Protein AF-A0A662IKJ6-F1 (afdb_monomer)

Sequence (124 aa):
LCKFVQIHPGHVAGFYSLATGIVKRVTDLQKDGERISNLVRVFNVLCGRGGDYDKLPERFLKQPLEEGGAKGQVVELDVMLKEYYSYRKWDSRGIPTREKLEELGILSLVERRISELGIELTLT

Secondary structure (DSSP, 8-state):
--GGG---HHHHHHHHHHHHS----HHHHHHHHHHHHHHHHHHHHHTT-SGGG----HHHHH---SSSTTTT----HHHHHHHHHHHHTB-TTSPBPHHHHHHTT-HHHHHHHHHHHT------

Solvent-accessible surface area (backbone atoms only — not comparable to full-atom values): 7305 Å² total; per-residue (Å²): 132,70,80,88,69,71,74,54,61,63,56,53,21,49,53,49,19,72,74,69,72,54,85,47,50,52,68,52,53,50,52,52,50,52,40,52,55,50,52,55,48,51,52,36,39,77,71,75,48,43,40,92,68,77,70,75,67,63,58,51,58,71,51,47,37,90,59,73,98,56,44,70,44,54,54,66,55,73,61,52,49,54,53,47,23,56,76,66,41,26,42,96,57,54,44,68,17,44,68,51,30,50,78,60,74,43,36,71,62,50,56,50,49,36,61,77,68,71,52,97,73,86,71,91

Structure (mmCIF, N/CA/C/O backbone):
data_AF-A0A662IKJ6-F1
#
_entry.id   AF-A0A662IKJ6-F1
#
loop_
_atom_site.group_PDB
_atom_site.id
_atom_site.type_symbol
_atom_site.label_atom_id
_atom_site.label_alt_id
_atom_site.label_comp_id
_atom_site.label_asym_id
_atom_site.label_entity_id
_atom_site.label_seq_id
_atom_site.pdbx_PDB_ins_code
_atom_site.Cartn_x
_atom_site.Cartn_y
_atom_site.Cartn_z
_atom_site.occupancy
_atom_site.B_iso_or_equiv
_atom_site.auth_seq_id
_atom_site.auth_comp_id
_atom_site.auth_asym_id
_atom_site.auth_atom_id
_atom_site.pdbx_PDB_model_num
ATOM 1 N N . LEU A 1 1 ? -7.763 15.569 -7.149 1.00 86.38 1 LEU A N 1
ATOM 2 C CA . LEU A 1 1 ? -6.700 16.511 -7.576 1.00 86.38 1 LEU A CA 1
ATOM 3 C C . LEU A 1 1 ? -6.020 15.954 -8.815 1.00 86.38 1 LEU A C 1
ATOM 5 O O . LEU A 1 1 ? -5.825 14.746 -8.883 1.00 86.38 1 LEU A O 1
ATOM 9 N N . CYS A 1 2 ? -5.685 16.799 -9.788 1.00 90.50 2 CYS 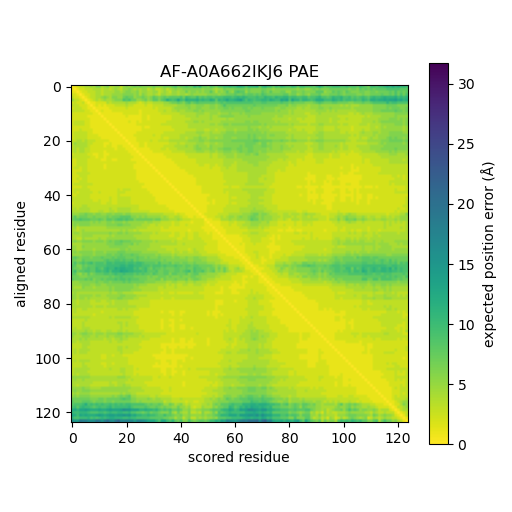A N 1
ATOM 10 C CA . CYS A 1 2 ? -4.964 16.357 -10.978 1.00 90.50 2 CYS A CA 1
ATOM 11 C C . CYS A 1 2 ? -3.483 16.106 -10.640 1.00 90.50 2 CYS A C 1
ATOM 13 O O . CYS A 1 2 ? -2.815 16.986 -10.098 1.00 90.50 2 CYS A O 1
ATOM 15 N N . LYS A 1 3 ? -2.963 14.916 -10.976 1.00 86.94 3 LYS A N 1
ATOM 16 C CA . LYS A 1 3 ? -1.563 14.525 -10.719 1.00 86.94 3 LYS A CA 1
ATOM 17 C C . LYS A 1 3 ? -0.550 15.429 -11.445 1.00 86.94 3 LYS A C 1
ATOM 19 O O . LYS A 1 3 ? 0.574 15.568 -10.977 1.00 86.94 3 LYS A O 1
ATOM 24 N N . PHE A 1 4 ? -0.954 16.082 -12.537 1.00 92.81 4 PHE A N 1
ATOM 25 C CA . PHE A 1 4 ? -0.092 16.964 -13.336 1.00 92.81 4 PHE A CA 1
ATOM 26 C C . PHE A 1 4 ? 0.199 18.322 -12.691 1.00 92.81 4 PHE A C 1
ATOM 28 O O . PHE A 1 4 ? 1.089 19.026 -13.146 1.00 92.81 4 PHE A O 1
ATOM 35 N N . VAL A 1 5 ? -0.507 18.681 -11.618 1.00 91.38 5 VAL A N 1
ATOM 36 C CA . VAL A 1 5 ? -0.336 19.983 -10.950 1.00 91.38 5 VAL A CA 1
ATOM 37 C C . VAL A 1 5 ? 0.823 19.960 -9.936 1.00 91.38 5 VAL A C 1
ATOM 39 O O . VAL A 1 5 ? 1.147 20.988 -9.362 1.00 91.38 5 VAL A O 1
ATOM 42 N N . GLN A 1 6 ? 1.460 18.799 -9.707 1.00 87.56 6 GLN A N 1
ATOM 43 C CA . GLN A 1 6 ? 2.610 18.629 -8.797 1.00 87.56 6 GLN A CA 1
ATOM 44 C C . GLN A 1 6 ? 2.433 19.319 -7.430 1.00 87.56 6 GLN A C 1
ATOM 46 O O . GLN A 1 6 ? 3.322 19.981 -6.902 1.00 87.56 6 GLN A O 1
ATOM 51 N N . ILE A 1 7 ? 1.252 19.160 -6.835 1.00 91.94 7 ILE A N 1
ATOM 52 C CA . ILE A 1 7 ? 0.924 19.776 -5.550 1.00 91.94 7 ILE A CA 1
ATOM 53 C C . ILE A 1 7 ? 1.664 19.031 -4.436 1.00 91.94 7 ILE A C 1
ATOM 55 O O . ILE A 1 7 ? 1.467 17.828 -4.249 1.00 91.94 7 ILE A O 1
ATOM 59 N N . HIS A 1 8 ? 2.481 19.747 -3.663 1.00 92.56 8 HIS A N 1
ATOM 60 C CA . HIS A 1 8 ? 3.156 19.168 -2.504 1.00 92.56 8 HIS A CA 1
ATOM 61 C C . HIS A 1 8 ? 2.152 18.643 -1.456 1.00 92.56 8 HIS A C 1
ATOM 63 O O . HIS A 1 8 ? 1.113 19.274 -1.235 1.00 92.56 8 HIS A O 1
ATOM 69 N N . PRO A 1 9 ? 2.464 17.542 -0.741 1.00 92.50 9 PRO A N 1
ATOM 70 C CA . PRO A 1 9 ? 1.544 16.925 0.223 1.00 92.50 9 PRO A CA 1
ATOM 71 C C . PRO A 1 9 ? 0.998 17.880 1.295 1.00 92.50 9 PRO A C 1
ATOM 73 O O . PRO A 1 9 ? -0.160 17.759 1.691 1.00 92.50 9 PRO A O 1
ATOM 76 N N . GLY A 1 10 ? 1.797 18.861 1.732 1.00 95.12 10 GLY A N 1
ATOM 77 C CA . GLY A 1 10 ? 1.363 19.883 2.693 1.00 95.12 10 GLY A CA 1
ATOM 78 C C . GLY A 1 10 ? 0.189 20.723 2.187 1.00 95.12 10 GLY A C 1
ATOM 79 O O . GLY A 1 10 ? -0.776 20.939 2.916 1.00 95.12 10 GLY A O 1
ATOM 80 N N . HIS A 1 11 ? 0.223 21.124 0.914 1.00 95.69 11 HIS A N 1
ATOM 81 C CA . HIS A 1 11 ? -0.877 21.862 0.292 1.00 95.69 11 HIS A CA 1
ATOM 82 C C . HIS A 1 11 ? -2.120 20.986 0.131 1.00 95.69 11 HIS A C 1
ATOM 84 O O . HIS A 1 11 ? -3.226 21.463 0.356 1.00 95.69 11 HIS A O 1
ATOM 90 N N . VAL A 1 12 ? -1.958 19.695 -0.183 1.00 95.62 12 VAL A N 1
ATOM 91 C CA . VAL A 1 12 ? -3.089 18.752 -0.248 1.00 95.62 12 VAL A CA 1
ATOM 92 C C . VAL A 1 12 ? -3.792 18.641 1.109 1.00 95.62 12 VAL A C 1
ATOM 94 O O . VAL A 1 12 ? -5.017 18.724 1.166 1.00 95.62 12 VAL A O 1
ATOM 97 N N . ALA A 1 13 ? -3.030 18.513 2.200 1.00 96.25 13 ALA A N 1
ATOM 98 C CA . ALA A 1 13 ? -3.566 18.484 3.562 1.00 96.25 13 ALA A CA 1
ATOM 99 C C . ALA A 1 13 ? -4.287 19.789 3.937 1.00 96.25 13 ALA A C 1
ATOM 101 O O . ALA A 1 13 ? -5.385 19.754 4.500 1.00 96.25 13 ALA A O 1
ATOM 102 N N . GLY A 1 14 ? -3.708 20.932 3.558 1.00 96.75 14 GLY A N 1
ATOM 103 C CA . GLY A 1 14 ? -4.322 22.247 3.731 1.00 96.75 14 GLY A CA 1
ATOM 104 C C . GLY A 1 14 ? -5.644 22.379 2.974 1.00 96.75 14 GLY A C 1
ATOM 105 O O . GLY A 1 14 ? -6.663 22.695 3.582 1.00 96.75 14 GLY A O 1
ATOM 106 N N . PHE A 1 15 ? -5.663 22.067 1.674 1.00 96.19 15 PHE A N 1
ATOM 107 C CA . PHE A 1 15 ? -6.877 22.116 0.852 1.00 96.19 15 PHE A CA 1
ATOM 108 C C . PHE A 1 15 ? -7.972 21.201 1.388 1.00 96.19 15 PHE A C 1
ATOM 110 O O . PHE A 1 15 ? -9.121 21.624 1.484 1.00 96.19 15 PHE A O 1
ATOM 117 N N . TYR A 1 16 ? -7.622 19.973 1.777 1.00 96.81 16 TYR A N 1
ATOM 118 C CA . TYR A 1 16 ? -8.573 19.042 2.374 1.00 96.81 16 TYR A CA 1
ATOM 119 C C . TYR A 1 16 ? -9.192 19.617 3.653 1.00 96.81 16 TYR A C 1
ATOM 121 O O . TYR A 1 16 ? -10.414 19.611 3.805 1.00 96.81 16 TYR A O 1
ATOM 129 N N . SER A 1 17 ? -8.361 20.156 4.549 1.00 97.88 17 SER A N 1
ATOM 130 C CA . SER A 1 17 ? -8.818 20.697 5.834 1.00 97.88 17 SER A CA 1
ATOM 131 C C . SER A 1 17 ? -9.712 21.922 5.654 1.00 97.88 17 SER A C 1
ATOM 133 O O . SER A 1 17 ? -10.760 22.013 6.286 1.00 97.88 17 SER A O 1
ATOM 135 N N . LEU A 1 18 ? -9.333 22.835 4.755 1.00 97.88 18 LEU A N 1
ATOM 136 C CA . LEU A 1 18 ? -10.101 24.046 4.461 1.00 97.88 18 LEU A CA 1
ATOM 137 C C . LEU A 1 18 ? -11.439 23.736 3.783 1.00 97.88 18 LEU A C 1
ATOM 139 O O . LEU A 1 18 ? -12.440 24.369 4.097 1.00 97.88 18 LEU A O 1
ATOM 143 N N . ALA A 1 19 ? -11.467 22.764 2.867 1.00 97.75 19 ALA A N 1
ATOM 144 C CA . ALA A 1 19 ? -12.677 22.419 2.129 1.00 97.75 19 ALA A CA 1
ATOM 145 C C . ALA A 1 19 ? -13.679 21.602 2.961 1.00 97.75 19 ALA A C 1
ATOM 147 O O . ALA A 1 19 ? -14.884 21.755 2.783 1.00 97.75 19 ALA A O 1
ATOM 148 N N . THR A 1 20 ? -13.199 20.715 3.838 1.00 97.69 20 THR A N 1
ATOM 149 C CA . THR A 1 20 ? -14.057 19.770 4.581 1.00 97.69 20 THR A CA 1
ATOM 150 C C . THR A 1 20 ? -14.332 20.183 6.026 1.00 97.69 20 THR A C 1
ATOM 152 O O . THR A 1 20 ? -15.230 19.629 6.652 1.00 97.69 20 THR A O 1
ATOM 155 N N . GLY A 1 21 ? -13.535 21.096 6.588 1.00 97.75 21 GLY A N 1
ATOM 156 C CA . GLY A 1 21 ? -13.527 21.398 8.022 1.00 97.75 21 GLY A CA 1
ATOM 157 C C . GLY A 1 21 ? -12.864 20.318 8.891 1.00 97.75 21 GLY A C 1
ATOM 158 O O . GLY A 1 21 ? -12.734 20.502 10.100 1.00 97.75 21 GLY A O 1
ATOM 159 N N . ILE A 1 22 ? -12.412 19.201 8.308 1.00 97.50 22 ILE A N 1
ATOM 160 C CA . ILE A 1 22 ? -11.733 18.115 9.023 1.00 97.50 22 ILE A CA 1
ATOM 161 C C . ILE A 1 22 ? -10.227 18.361 8.967 1.00 97.50 22 ILE A C 1
ATOM 163 O O . ILE A 1 22 ? -9.597 18.183 7.924 1.00 97.50 22 ILE A O 1
ATOM 167 N N . VAL A 1 23 ? -9.637 18.731 10.102 1.00 97.31 23 VAL A N 1
ATOM 168 C CA . VAL A 1 23 ? -8.199 19.012 10.187 1.00 97.31 23 VAL A CA 1
ATOM 169 C C . VAL A 1 23 ? -7.384 17.743 9.923 1.00 97.31 23 VAL A C 1
ATOM 171 O O . VAL A 1 23 ? -7.516 16.746 10.633 1.00 97.31 23 VAL A O 1
ATOM 174 N N . LYS A 1 24 ? -6.513 17.798 8.910 1.00 97.06 24 LYS A N 1
ATOM 175 C CA . LYS A 1 24 ? -5.563 16.741 8.544 1.00 97.06 24 LYS A CA 1
ATOM 176 C C . LYS A 1 24 ? -4.156 17.304 8.394 1.00 97.06 24 LYS A C 1
ATOM 178 O O . LYS A 1 24 ? -3.946 18.336 7.759 1.00 97.06 24 LYS A O 1
ATOM 183 N N . ARG A 1 25 ? -3.174 16.587 8.932 1.00 96.75 25 ARG A N 1
ATOM 184 C CA . ARG A 1 25 ? -1.743 16.776 8.669 1.00 96.75 25 ARG A CA 1
ATOM 185 C C . ARG A 1 25 ? -1.290 15.838 7.549 1.00 96.75 25 ARG A C 1
ATOM 187 O O . ARG A 1 25 ? -1.989 14.896 7.178 1.00 96.75 25 ARG A O 1
ATOM 194 N N . VAL A 1 26 ? -0.087 16.072 7.023 1.00 96.94 26 VAL A N 1
ATOM 195 C CA . VAL A 1 26 ? 0.512 15.218 5.978 1.00 96.94 26 VAL A CA 1
ATOM 196 C C . VAL A 1 26 ? 0.581 13.754 6.421 1.00 96.94 26 VAL A C 1
ATOM 198 O O . VAL A 1 26 ? 0.221 12.872 5.650 1.00 96.94 26 VAL A O 1
ATOM 201 N N . THR A 1 27 ? 0.971 13.504 7.672 1.00 97.25 27 THR A N 1
ATOM 202 C CA . THR A 1 27 ? 1.051 12.158 8.259 1.00 97.25 27 THR A CA 1
ATOM 203 C C . THR A 1 27 ? -0.304 11.458 8.309 1.00 97.25 27 THR A C 1
ATOM 205 O O . THR A 1 27 ? -0.379 10.257 8.063 1.00 97.25 27 THR A O 1
ATOM 208 N N . ASP A 1 28 ? -1.384 12.200 8.567 1.00 96.81 28 ASP A N 1
ATOM 209 C CA . ASP A 1 28 ? -2.737 11.639 8.590 1.00 96.81 28 ASP A CA 1
ATOM 210 C C . ASP A 1 28 ? -3.144 11.181 7.190 1.00 96.81 28 ASP A C 1
ATOM 212 O O . ASP A 1 28 ? -3.619 10.061 7.017 1.00 96.81 28 ASP A O 1
ATOM 216 N N . LEU A 1 29 ? -2.889 12.015 6.174 1.00 96.12 29 LEU A N 1
ATOM 217 C CA . LEU A 1 29 ? -3.155 11.659 4.779 1.00 96.12 29 LEU A CA 1
ATOM 218 C C . LEU A 1 29 ? -2.282 10.499 4.292 1.00 96.12 29 LEU A C 1
ATOM 220 O O . LEU A 1 29 ? -2.755 9.667 3.521 1.00 96.12 29 LEU A O 1
ATOM 224 N N . GLN A 1 30 ? -1.025 10.421 4.734 1.00 96.44 30 GLN A N 1
ATOM 225 C CA . GLN A 1 30 ? -0.152 9.285 4.434 1.00 96.44 30 GLN A CA 1
ATOM 226 C C . GLN A 1 30 ? -0.704 7.992 5.038 1.00 96.44 30 GLN A C 1
ATOM 228 O O . GLN A 1 30 ? -0.818 7.001 4.318 1.00 96.44 30 GLN A O 1
ATOM 233 N N . LYS A 1 31 ? -1.129 8.015 6.310 1.00 97.38 31 LYS A N 1
ATOM 234 C CA . LYS A 1 31 ? -1.759 6.861 6.968 1.00 97.38 31 LYS A CA 1
ATOM 235 C C . LYS A 1 31 ? -3.074 6.467 6.289 1.00 97.38 31 LYS A C 1
ATOM 237 O O . LYS A 1 31 ? -3.351 5.282 6.111 1.00 97.38 31 LYS A O 1
ATOM 242 N N . ASP A 1 32 ? -3.871 7.446 5.863 1.00 97.12 32 ASP A N 1
ATOM 243 C CA . ASP A 1 32 ? -5.104 7.206 5.112 1.00 97.12 32 ASP A CA 1
ATOM 244 C C . ASP A 1 32 ? -4.818 6.570 3.741 1.00 97.12 32 ASP A C 1
ATOM 246 O O . ASP A 1 32 ? -5.462 5.586 3.370 1.00 97.12 32 ASP A O 1
ATOM 250 N N . GLY A 1 33 ? -3.806 7.058 3.019 1.00 97.31 33 GLY A N 1
ATOM 251 C CA . GLY A 1 33 ? -3.352 6.477 1.754 1.00 97.31 33 GLY A CA 1
ATOM 252 C C . GLY A 1 33 ? -2.801 5.057 1.909 1.00 97.31 33 GLY A C 1
ATOM 253 O O . GLY A 1 33 ? -3.119 4.179 1.104 1.00 97.31 33 GLY A O 1
ATOM 254 N N . GLU A 1 34 ? -2.030 4.799 2.966 1.00 98.31 34 GLU A N 1
ATOM 255 C CA . GLU A 1 34 ? -1.529 3.463 3.297 1.00 98.31 34 GLU A CA 1
ATOM 256 C C . GLU A 1 34 ? -2.679 2.496 3.605 1.00 98.31 34 GLU A C 1
ATOM 258 O O . GLU A 1 34 ? -2.690 1.373 3.090 1.00 98.31 34 GLU A O 1
ATOM 263 N N . ARG A 1 35 ? -3.690 2.941 4.364 1.00 98.56 35 ARG A N 1
ATOM 264 C CA . ARG A 1 35 ? -4.906 2.161 4.632 1.00 98.56 35 ARG A CA 1
ATOM 265 C C . ARG A 1 35 ? -5.638 1.799 3.345 1.00 98.56 35 ARG A C 1
ATOM 267 O O . ARG A 1 35 ? -5.960 0.632 3.145 1.00 98.56 35 ARG A O 1
ATOM 274 N N . ILE A 1 36 ? -5.864 2.7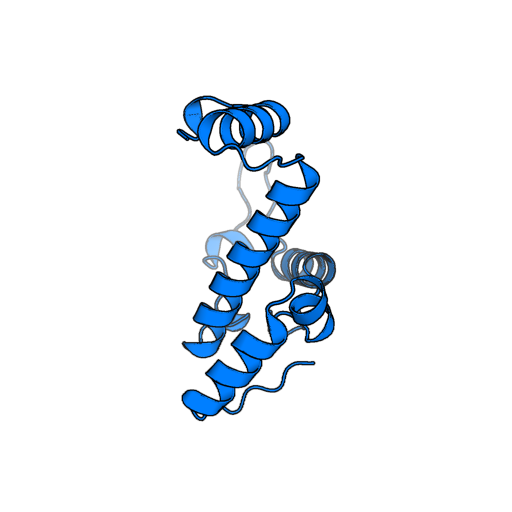70 2.458 1.00 98.31 36 ILE A N 1
ATOM 275 C CA . ILE A 1 36 ? -6.532 2.542 1.167 1.00 98.31 36 ILE A CA 1
ATOM 276 C C . ILE A 1 36 ? -5.734 1.541 0.325 1.00 98.31 36 ILE A C 1
ATOM 278 O O . ILE A 1 36 ? -6.297 0.586 -0.205 1.00 98.31 36 ILE A O 1
ATOM 282 N N . SER A 1 37 ? -4.416 1.720 0.235 1.00 98.19 37 SER A N 1
ATOM 283 C CA . SER A 1 37 ? -3.554 0.834 -0.548 1.00 98.19 37 SER A CA 1
ATOM 284 C C . SER A 1 37 ? -3.566 -0.607 -0.021 1.00 98.19 37 SER A C 1
ATOM 286 O O . SER A 1 37 ? -3.636 -1.542 -0.817 1.00 98.19 37 SER A O 1
ATOM 288 N N . ASN A 1 38 ? -3.557 -0.803 1.302 1.00 98.38 38 ASN A N 1
ATOM 289 C CA . ASN A 1 38 ? -3.666 -2.135 1.902 1.00 98.38 38 ASN A CA 1
ATOM 290 C C . ASN A 1 38 ? -5.064 -2.745 1.735 1.00 98.38 38 ASN A C 1
ATOM 292 O O . ASN A 1 38 ? -5.159 -3.939 1.473 1.00 98.38 38 ASN A O 1
ATOM 296 N N . LEU A 1 39 ? -6.141 -1.955 1.796 1.00 98.00 39 LEU A N 1
ATOM 297 C CA . LEU A 1 39 ? -7.495 -2.446 1.506 1.00 98.00 39 LEU A CA 1
ATOM 298 C C . LEU A 1 39 ? -7.628 -2.955 0.066 1.00 98.00 39 LEU A C 1
ATOM 300 O O . LEU A 1 39 ? -8.186 -4.027 -0.150 1.00 98.00 39 LEU A O 1
ATOM 304 N N . VAL A 1 40 ? -7.073 -2.227 -0.909 1.00 97.62 40 VAL A N 1
ATOM 305 C CA . VAL A 1 40 ? -7.026 -2.685 -2.309 1.00 97.62 40 VAL A CA 1
ATOM 306 C C . VAL A 1 40 ? -6.216 -3.976 -2.428 1.00 97.62 40 VAL A C 1
ATOM 308 O O . VAL A 1 40 ? -6.630 -4.895 -3.134 1.00 97.62 40 VAL A O 1
ATOM 311 N N . ARG A 1 41 ? -5.090 -4.088 -1.709 1.00 97.69 41 ARG A N 1
ATOM 312 C CA . ARG A 1 41 ? -4.304 -5.327 -1.697 1.00 97.69 41 ARG A CA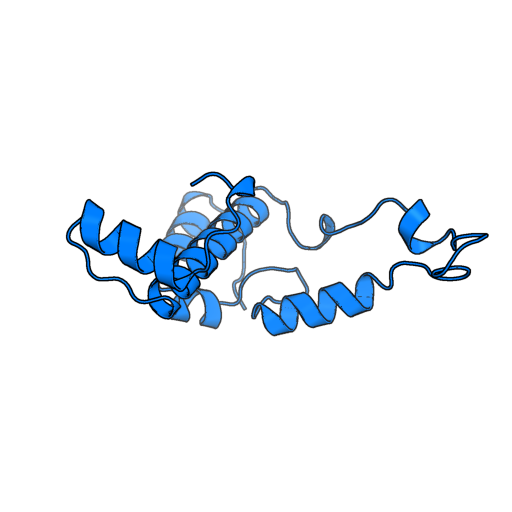 1
ATOM 313 C C . ARG A 1 41 ? -5.097 -6.499 -1.125 1.00 97.69 41 ARG A C 1
ATOM 315 O O . ARG A 1 41 ? -5.136 -7.546 -1.759 1.00 97.69 41 ARG A O 1
ATOM 322 N N . VAL A 1 42 ? -5.741 -6.324 0.028 1.00 97.00 42 VAL A N 1
ATOM 323 C CA . VAL A 1 42 ? -6.577 -7.365 0.641 1.00 97.00 42 VAL A CA 1
ATOM 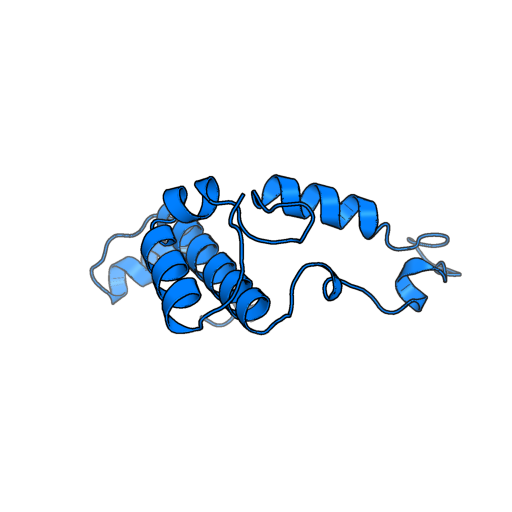324 C C . VAL A 1 42 ? -7.695 -7.778 -0.308 1.00 97.00 42 VAL A C 1
ATOM 326 O O . VAL A 1 42 ? -7.893 -8.968 -0.510 1.00 97.00 42 VAL A O 1
ATOM 329 N N . PHE A 1 43 ? -8.379 -6.824 -0.944 1.00 96.75 43 PHE A N 1
ATOM 330 C CA . PHE A 1 43 ? -9.400 -7.134 -1.943 1.00 96.75 43 PHE A CA 1
ATOM 331 C C . PHE A 1 43 ? -8.851 -8.042 -3.055 1.00 96.75 43 PHE A C 1
ATOM 333 O O . PHE A 1 43 ? -9.433 -9.086 -3.332 1.00 96.75 43 PHE A O 1
ATOM 340 N N . ASN A 1 44 ? -7.695 -7.700 -3.633 1.00 96.75 44 ASN A N 1
ATOM 341 C CA . ASN A 1 44 ? -7.064 -8.524 -4.665 1.00 96.75 44 ASN A CA 1
ATOM 342 C C . ASN A 1 44 ? -6.732 -9.935 -4.158 1.00 96.75 44 ASN A C 1
ATOM 344 O O . ASN A 1 44 ? -7.025 -10.907 -4.853 1.00 96.75 44 ASN A O 1
ATOM 348 N N . VAL A 1 45 ? -6.185 -10.055 -2.944 1.00 95.94 45 VAL A N 1
ATOM 349 C CA . VAL A 1 45 ? -5.865 -11.348 -2.318 1.00 95.94 45 VAL A CA 1
ATOM 350 C C . VAL A 1 45 ? -7.125 -12.196 -2.131 1.00 95.94 45 VAL A C 1
ATOM 352 O O . VAL A 1 45 ? -7.117 -13.370 -2.492 1.00 95.94 45 VAL A O 1
ATOM 355 N N . LEU A 1 46 ? -8.223 -11.607 -1.648 1.00 94.44 46 LEU A N 1
ATOM 356 C CA . LEU A 1 46 ? -9.510 -12.299 -1.500 1.00 94.44 46 LEU A CA 1
ATOM 357 C C . LEU A 1 46 ? -10.106 -12.720 -2.853 1.00 94.44 46 LEU A C 1
ATOM 359 O O . LEU A 1 46 ? -10.818 -13.715 -2.929 1.00 94.44 46 LEU A O 1
ATOM 363 N N . CYS A 1 47 ? -9.776 -12.015 -3.936 1.00 94.62 47 CYS A N 1
ATOM 364 C CA . CYS A 1 47 ? -10.103 -12.414 -5.307 1.00 94.62 47 CYS A CA 1
ATOM 365 C C . CYS A 1 47 ? -9.094 -13.406 -5.924 1.00 94.62 47 CYS A C 1
ATOM 367 O O . CYS A 1 47 ? -9.119 -13.623 -7.136 1.00 94.62 47 CYS A O 1
ATOM 369 N N . GLY A 1 48 ? -8.183 -13.983 -5.133 1.00 92.38 48 GLY A N 1
ATOM 370 C CA . GLY A 1 48 ? -7.193 -14.959 -5.597 1.00 92.38 48 GLY A CA 1
ATOM 371 C C . GLY A 1 48 ? -5.973 -14.354 -6.302 1.00 92.38 48 GLY A C 1
ATOM 372 O O . GLY A 1 48 ? -5.253 -15.070 -6.996 1.00 92.38 48 GLY A O 1
ATOM 373 N N . ARG A 1 49 ? -5.724 -13.046 -6.153 1.00 92.56 49 ARG A N 1
ATOM 374 C CA . ARG A 1 49 ? -4.570 -12.335 -6.731 1.00 92.56 49 ARG A CA 1
ATOM 375 C C . ARG A 1 49 ? -3.621 -11.813 -5.651 1.00 92.56 49 ARG A C 1
ATOM 377 O O . ARG A 1 49 ? -3.721 -10.663 -5.224 1.00 92.56 49 ARG A O 1
ATOM 384 N N . GLY A 1 50 ? -2.706 -12.684 -5.223 1.00 89.75 50 GLY A N 1
ATOM 385 C CA . GLY A 1 50 ? -1.613 -12.378 -4.290 1.00 89.75 50 GLY A CA 1
ATOM 386 C C . GLY A 1 50 ? -0.256 -12.185 -4.977 1.00 89.75 50 GLY A C 1
ATOM 387 O O . GLY A 1 50 ? -0.193 -11.810 -6.147 1.00 89.75 50 GLY A O 1
ATOM 388 N N . GLY A 1 51 ? 0.827 -12.476 -4.249 1.00 93.88 51 GLY A N 1
ATOM 389 C CA . GLY A 1 51 ? 2.216 -12.254 -4.671 1.00 93.88 51 GLY A CA 1
ATOM 390 C C . GLY A 1 51 ? 2.605 -12.898 -6.003 1.00 93.88 51 GLY A C 1
ATOM 391 O O . GLY A 1 51 ? 3.417 -12.342 -6.734 1.00 93.88 51 GLY A O 1
ATOM 392 N N . ASP A 1 52 ? 1.966 -14.007 -6.381 1.00 94.69 52 ASP A N 1
ATOM 393 C CA . ASP A 1 52 ? 2.219 -14.691 -7.657 1.00 94.69 52 ASP A CA 1
ATOM 394 C C . ASP A 1 52 ? 1.890 -13.846 -8.897 1.00 94.69 52 ASP A C 1
ATOM 396 O O . ASP A 1 52 ? 2.319 -14.189 -10.003 1.00 94.69 52 ASP A O 1
ATOM 400 N N . TYR A 1 53 ? 1.120 -12.769 -8.729 1.00 96.00 53 TYR A N 1
ATOM 401 C CA . TYR A 1 53 ? 0.746 -11.836 -9.791 1.00 96.00 53 TYR A CA 1
ATOM 402 C C . TYR A 1 53 ? 1.636 -10.593 -9.842 1.00 96.00 53 TYR A C 1
ATOM 404 O O . TYR A 1 53 ? 1.552 -9.833 -10.807 1.00 96.00 53 TYR A O 1
ATOM 412 N N . ASP A 1 54 ? 2.503 -10.391 -8.851 1.00 96.31 54 ASP A N 1
ATOM 413 C CA . ASP A 1 54 ? 3.437 -9.270 -8.813 1.00 96.31 54 ASP A CA 1
ATOM 414 C C . ASP A 1 54 ? 4.650 -9.595 -9.703 1.00 96.31 54 ASP A C 1
ATOM 416 O O . ASP A 1 54 ? 5.749 -9.868 -9.237 1.00 96.31 54 ASP A O 1
ATOM 420 N N . LYS A 1 55 ? 4.424 -9.637 -11.023 1.00 96.50 55 LYS A N 1
ATOM 421 C CA . LYS A 1 55 ? 5.398 -10.067 -12.039 1.00 96.50 55 LYS A CA 1
ATOM 422 C C . LYS A 1 55 ? 5.555 -9.040 -13.153 1.00 96.50 55 LYS A C 1
ATOM 424 O O . LYS A 1 55 ? 4.640 -8.279 -13.465 1.00 96.50 55 LYS A O 1
ATOM 429 N N . LEU A 1 56 ? 6.713 -9.077 -13.806 1.00 97.19 56 LEU A N 1
ATOM 430 C CA . LEU A 1 56 ? 6.979 -8.353 -15.047 1.00 97.19 56 LEU A CA 1
ATOM 431 C C . LEU A 1 56 ? 7.061 -9.330 -16.230 1.00 97.19 56 LEU A C 1
ATOM 433 O O . LEU A 1 56 ? 7.418 -10.494 -16.038 1.00 97.19 56 LEU A O 1
ATOM 437 N N . PRO A 1 57 ? 6.775 -8.873 -17.463 1.00 97.06 57 PRO A N 1
ATOM 438 C CA . PRO A 1 57 ? 7.082 -9.643 -18.665 1.00 97.06 57 PRO A CA 1
ATOM 439 C C . PRO A 1 57 ? 8.552 -10.082 -18.702 1.00 97.06 57 PRO A C 1
ATOM 441 O O . PRO A 1 57 ? 9.439 -9.293 -18.371 1.00 97.06 57 PRO A O 1
ATOM 444 N N . GLU A 1 58 ? 8.821 -11.304 -19.181 1.00 96.75 58 GLU A N 1
ATOM 445 C CA . GLU A 1 58 ? 10.166 -11.909 -19.140 1.00 96.75 58 GLU A CA 1
ATOM 446 C C . GLU A 1 58 ? 11.254 -11.052 -19.794 1.00 96.75 58 GLU A C 1
ATOM 448 O O . GLU A 1 58 ? 12.411 -11.097 -19.381 1.00 96.75 58 GLU A O 1
ATOM 453 N N . ARG A 1 59 ? 10.879 -10.237 -20.787 1.00 96.56 59 ARG A N 1
ATOM 454 C CA . ARG A 1 59 ? 11.779 -9.288 -21.447 1.00 96.56 59 ARG A CA 1
ATOM 455 C C . ARG A 1 59 ? 12.520 -8.408 -20.439 1.00 96.56 59 ARG A C 1
ATOM 457 O O . ARG A 1 59 ? 13.726 -8.262 -20.560 1.00 96.56 59 ARG A O 1
ATOM 464 N N . PHE A 1 60 ? 11.831 -7.876 -19.432 1.00 96.19 60 PHE A N 1
ATOM 465 C CA . PHE A 1 60 ? 12.447 -6.990 -18.438 1.00 96.19 60 PHE A CA 1
ATOM 466 C C . PHE A 1 60 ? 13.369 -7.722 -17.457 1.00 96.19 60 PHE A C 1
ATOM 468 O O . PHE A 1 60 ? 14.219 -7.088 -16.840 1.00 96.19 60 PHE A O 1
ATOM 475 N N . LEU A 1 61 ? 13.190 -9.036 -17.305 1.00 96.88 61 LEU A N 1
ATOM 476 C CA . LEU A 1 61 ? 13.918 -9.859 -16.338 1.00 96.88 61 LEU A CA 1
ATOM 477 C C . LEU A 1 61 ? 15.127 -10.564 -16.964 1.00 96.88 61 LEU A C 1
ATOM 479 O O . LEU A 1 61 ? 16.081 -10.883 -16.264 1.00 96.88 61 LEU A O 1
ATOM 483 N N . LYS A 1 62 ? 15.079 -10.838 -18.274 1.00 97.00 62 LYS A N 1
ATOM 484 C CA . LYS A 1 62 ? 16.067 -11.684 -18.962 1.00 97.00 62 LYS A CA 1
ATOM 485 C C . LYS A 1 62 ? 16.804 -10.994 -20.107 1.00 97.00 62 LYS A C 1
ATOM 487 O O . LYS A 1 62 ? 17.886 -11.447 -20.461 1.00 97.00 62 LYS A O 1
ATOM 492 N N . GLN A 1 63 ? 16.228 -9.960 -20.726 1.00 96.56 63 GLN A N 1
ATOM 493 C CA . GLN A 1 63 ? 16.830 -9.303 -21.892 1.00 96.56 63 GLN A CA 1
ATOM 494 C C . GLN A 1 63 ? 17.460 -7.973 -21.468 1.00 96.56 63 GLN A C 1
ATOM 496 O O . GLN A 1 63 ? 16.729 -6.996 -21.284 1.00 96.56 63 GLN A O 1
ATOM 501 N N . PRO A 1 64 ? 18.791 -7.914 -21.290 1.00 95.81 64 PRO A N 1
ATOM 502 C CA . PRO A 1 64 ? 19.454 -6.673 -20.928 1.00 95.81 64 PRO A CA 1
ATOM 503 C C . PRO A 1 64 ? 19.34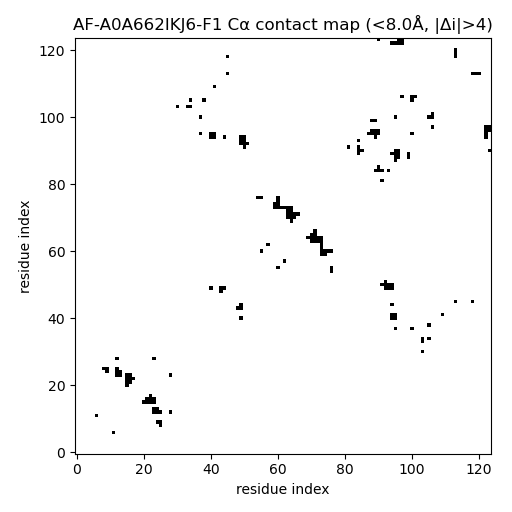5 -5.645 -22.052 1.00 95.81 64 PRO A C 1
ATOM 505 O O . PRO A 1 64 ? 19.308 -5.990 -23.234 1.00 95.81 64 PRO A O 1
ATOM 508 N N . LEU A 1 65 ? 19.344 -4.364 -21.686 1.00 94.38 65 LEU A N 1
ATOM 509 C CA . LEU A 1 65 ? 19.427 -3.289 -22.674 1.00 94.38 65 LEU A CA 1
ATOM 510 C C . LEU A 1 65 ? 20.755 -3.358 -23.440 1.00 94.38 65 LEU A C 1
ATOM 512 O O . LEU A 1 65 ? 21.823 -3.491 -22.841 1.00 94.38 65 LEU A O 1
ATOM 516 N N . GLU A 1 66 ? 20.694 -3.228 -24.762 1.00 94.75 66 GLU A N 1
ATOM 517 C CA . GLU A 1 66 ? 21.867 -3.348 -25.641 1.00 94.75 66 GLU A CA 1
ATOM 518 C C . GLU A 1 66 ? 22.713 -2.064 -25.688 1.00 94.75 66 GLU A C 1
ATOM 520 O O . GLU A 1 66 ? 23.927 -2.104 -25.923 1.00 94.75 66 GLU A O 1
ATOM 525 N N . GLU A 1 67 ? 22.088 -0.919 -25.412 1.00 95.69 67 GLU A N 1
ATOM 526 C CA . GLU A 1 67 ? 22.680 0.410 -25.541 1.00 95.69 67 GLU A CA 1
ATOM 527 C C . GLU A 1 67 ? 22.130 1.415 -24.514 1.00 95.69 67 GLU A C 1
ATOM 529 O O . GLU A 1 67 ? 21.210 1.128 -23.746 1.00 95.69 67 GLU A O 1
ATOM 534 N N . GLY A 1 68 ? 22.726 2.611 -24.491 1.00 95.19 68 GLY A N 1
ATOM 535 C CA . GLY A 1 68 ? 22.345 3.700 -23.592 1.00 95.19 68 GLY A CA 1
ATOM 536 C C . GLY A 1 68 ? 22.900 3.576 -22.168 1.00 95.19 68 GLY A C 1
ATOM 537 O O . GLY A 1 68 ? 23.715 2.709 -21.855 1.00 95.19 68 GLY A O 1
ATOM 538 N N . GLY A 1 69 ? 22.459 4.481 -21.288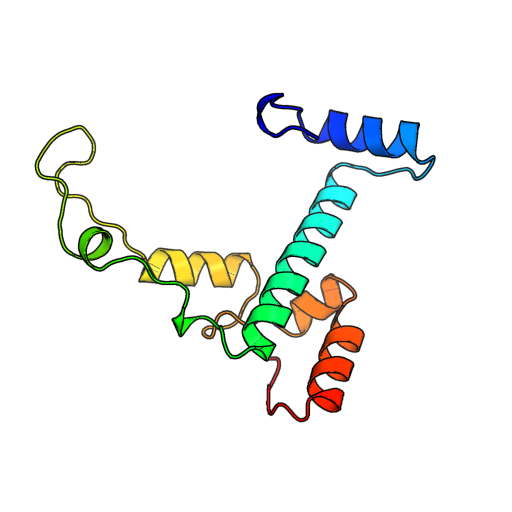 1.00 95.44 69 GLY A N 1
ATOM 539 C CA . GLY A 1 69 ? 22.991 4.618 -19.924 1.00 95.44 69 GLY A CA 1
ATOM 540 C C . GLY A 1 69 ? 22.688 3.449 -18.978 1.00 95.44 69 GLY A C 1
ATOM 541 O O . GLY A 1 69 ? 23.334 3.327 -17.946 1.00 95.44 69 GLY A O 1
ATOM 542 N N . ALA A 1 70 ? 21.739 2.583 -19.335 1.00 94.38 70 ALA A N 1
ATOM 543 C CA . ALA A 1 70 ? 21.381 1.381 -18.581 1.00 94.38 70 ALA A CA 1
ATOM 544 C C . ALA A 1 70 ? 21.768 0.086 -19.325 1.00 94.38 70 ALA A C 1
ATOM 546 O O . ALA A 1 70 ? 21.194 -0.974 -19.075 1.00 94.38 70 ALA A O 1
ATOM 547 N N . LYS A 1 71 ? 22.726 0.160 -20.260 1.00 96.81 71 LYS A N 1
ATOM 548 C CA . LYS A 1 71 ? 23.228 -1.002 -21.003 1.00 96.81 71 LYS A CA 1
ATOM 549 C C . LYS A 1 71 ? 23.640 -2.136 -20.057 1.00 96.81 71 LYS A C 1
ATOM 551 O O . LYS A 1 71 ? 24.329 -1.911 -19.064 1.00 96.81 71 LYS A O 1
ATOM 556 N N . GLY A 1 72 ? 23.243 -3.361 -20.393 1.00 95.88 72 GLY A N 1
ATOM 557 C CA . GLY A 1 72 ? 23.551 -4.566 -19.623 1.00 95.88 72 GLY A CA 1
ATOM 558 C C . GLY A 1 72 ? 22.634 -4.816 -18.422 1.00 95.88 72 GLY A C 1
ATOM 559 O O . GLY A 1 72 ? 22.755 -5.864 -17.798 1.00 95.88 72 GLY A O 1
ATOM 560 N N . GLN A 1 73 ? 21.724 -3.893 -18.094 1.00 96.44 73 GLN A N 1
ATOM 561 C CA . GLN A 1 73 ? 20.859 -4.008 -16.918 1.00 96.44 73 GLN A CA 1
ATOM 562 C C . GLN A 1 73 ? 19.551 -4.744 -17.235 1.00 96.44 73 GLN A C 1
ATOM 564 O O . GLN A 1 73 ? 18.961 -4.556 -18.302 1.00 96.44 73 GLN A O 1
ATOM 569 N N . VAL A 1 74 ? 19.084 -5.530 -16.264 1.00 97.00 74 VAL A N 1
ATOM 570 C CA . VAL A 1 74 ? 17.738 -6.123 -16.180 1.00 97.00 74 VAL A CA 1
ATOM 571 C C . VAL A 1 74 ? 17.115 -5.754 -14.831 1.00 97.00 74 VAL A C 1
ATOM 573 O O . VAL A 1 74 ? 17.805 -5.262 -13.940 1.00 97.00 74 VAL A O 1
ATOM 576 N N . VAL A 1 75 ? 15.811 -5.970 -14.664 1.00 96.56 75 VAL A N 1
ATOM 577 C CA . VAL A 1 75 ? 15.129 -5.701 -13.390 1.00 96.56 75 VAL A CA 1
ATOM 578 C C . VAL A 1 75 ? 15.332 -6.867 -12.419 1.00 96.56 75 VAL A C 1
ATOM 580 O O . VAL A 1 75 ? 14.883 -7.982 -12.684 1.00 96.56 75 VAL A O 1
ATOM 583 N N . GLU A 1 76 ? 15.931 -6.597 -11.259 1.00 96.44 76 GLU A N 1
ATOM 584 C CA . GLU A 1 76 ? 16.138 -7.564 -10.166 1.00 96.44 76 GLU A CA 1
ATOM 585 C C . GLU A 1 76 ? 14.869 -7.741 -9.311 1.00 96.44 76 GLU A C 1
ATOM 587 O O . GLU A 1 76 ? 14.831 -7.447 -8.114 1.00 96.44 76 GLU A O 1
ATOM 592 N N . LEU A 1 77 ? 13.788 -8.194 -9.951 1.00 97.50 77 LEU A N 1
ATOM 593 C CA . LEU A 1 77 ? 12.442 -8.150 -9.377 1.00 97.50 77 LEU A CA 1
ATOM 594 C C . LEU A 1 77 ? 12.311 -8.918 -8.051 1.00 97.50 77 LEU A C 1
ATOM 596 O O . LEU A 1 77 ? 11.662 -8.418 -7.137 1.00 97.50 77 LEU A O 1
ATOM 600 N N . ASP A 1 78 ? 12.939 -10.087 -7.916 1.00 95.69 78 ASP A N 1
ATOM 601 C CA . ASP A 1 78 ? 12.826 -10.914 -6.705 1.00 95.69 78 ASP A CA 1
ATOM 602 C C . ASP A 1 78 ? 13.392 -10.208 -5.463 1.00 95.69 78 ASP A C 1
ATOM 604 O O . ASP A 1 78 ? 12.796 -10.247 -4.382 1.00 95.69 78 ASP A O 1
ATOM 608 N N . VAL A 1 79 ? 14.523 -9.514 -5.625 1.00 96.62 79 VAL A N 1
ATOM 609 C CA . VAL A 1 79 ? 15.145 -8.720 -4.556 1.00 96.62 79 VAL A CA 1
ATOM 610 C C . VAL A 1 79 ? 14.245 -7.536 -4.211 1.00 96.62 79 VAL A C 1
ATOM 612 O O . VAL A 1 79 ? 13.900 -7.338 -3.044 1.00 96.62 79 VAL A O 1
ATOM 615 N N . MET A 1 80 ? 13.776 -6.812 -5.232 1.00 97.31 80 MET A N 1
ATOM 616 C CA . MET A 1 80 ? 12.894 -5.656 -5.063 1.00 97.31 80 MET A CA 1
ATOM 617 C C . MET A 1 80 ? 11.576 -6.016 -4.367 1.00 97.31 80 MET A C 1
ATOM 619 O O . MET A 1 80 ? 11.129 -5.278 -3.492 1.00 97.31 80 MET A O 1
ATOM 623 N N . LEU A 1 81 ? 10.945 -7.141 -4.721 1.00 97.69 81 LEU A N 1
ATOM 624 C CA . LEU A 1 81 ? 9.697 -7.590 -4.095 1.00 97.69 81 LEU A CA 1
ATOM 625 C C . LEU A 1 81 ? 9.902 -7.960 -2.631 1.00 97.69 81 LEU A C 1
ATOM 627 O O . LEU A 1 81 ? 9.088 -7.582 -1.791 1.00 97.69 81 LEU A O 1
ATOM 631 N N . LYS A 1 82 ? 11.000 -8.650 -2.306 1.00 97.25 82 LYS A N 1
ATOM 632 C CA . LYS A 1 82 ? 11.329 -8.998 -0.920 1.00 97.25 82 LYS A CA 1
ATOM 633 C C . LYS A 1 82 ? 11.506 -7.746 -0.058 1.00 97.25 82 LYS A C 1
ATOM 635 O O . LYS A 1 82 ? 10.949 -7.672 1.039 1.00 97.25 82 LYS A O 1
ATOM 640 N N . GLU A 1 83 ? 12.246 -6.756 -0.552 1.00 97.94 83 GLU A N 1
ATOM 641 C CA . GLU A 1 83 ? 12.426 -5.473 0.136 1.00 97.94 83 GLU A CA 1
ATOM 642 C C . GLU A 1 83 ? 11.112 -4.697 0.244 1.00 97.94 83 GLU A C 1
ATOM 644 O O . GLU A 1 83 ? 10.781 -4.175 1.311 1.00 97.94 83 GLU A O 1
ATOM 649 N N . TYR A 1 84 ? 10.323 -4.678 -0.831 1.00 98.06 84 TYR A N 1
ATOM 650 C CA . TYR A 1 84 ? 9.028 -4.012 -0.861 1.00 98.06 84 TYR A CA 1
ATOM 651 C C . TYR A 1 84 ? 8.047 -4.626 0.143 1.00 98.06 84 TYR A C 1
ATOM 653 O O . TYR A 1 84 ? 7.437 -3.888 0.913 1.00 98.06 84 TYR A O 1
ATOM 661 N N . TYR A 1 85 ? 7.911 -5.953 0.199 1.00 97.88 85 TYR A N 1
ATOM 662 C CA . TYR A 1 85 ? 7.026 -6.617 1.162 1.00 97.88 85 TYR A CA 1
ATOM 663 C C . TYR A 1 85 ? 7.477 -6.380 2.596 1.00 97.88 85 TYR A C 1
ATOM 665 O O . TYR A 1 85 ? 6.647 -6.038 3.435 1.00 97.88 85 TYR A O 1
ATOM 673 N N . SER A 1 86 ? 8.783 -6.447 2.862 1.00 97.69 86 SER A N 1
ATOM 674 C CA . SER A 1 86 ? 9.337 -6.101 4.174 1.00 97.69 86 SER A CA 1
ATOM 675 C C . SER A 1 86 ? 8.966 -4.670 4.582 1.00 97.69 86 SER A C 1
ATOM 677 O O . SER A 1 86 ? 8.371 -4.454 5.639 1.00 97.69 86 SER A O 1
ATOM 679 N N . TYR A 1 87 ? 9.201 -3.691 3.700 1.00 97.75 87 TYR A N 1
ATOM 680 C CA . TYR A 1 87 ? 8.851 -2.288 3.941 1.00 97.75 87 TYR A CA 1
ATOM 681 C C . TYR A 1 87 ? 7.345 -2.086 4.171 1.00 97.75 87 TYR A C 1
ATOM 683 O O . TYR A 1 87 ? 6.930 -1.320 5.041 1.00 97.75 87 TYR A O 1
ATOM 691 N N . ARG A 1 88 ? 6.509 -2.795 3.406 1.00 97.62 88 ARG A N 1
ATOM 692 C CA . ARG A 1 88 ? 5.045 -2.736 3.505 1.00 97.62 88 ARG A CA 1
ATOM 693 C C . ARG A 1 88 ? 4.479 -3.521 4.690 1.00 97.62 88 ARG A C 1
ATOM 695 O O . ARG A 1 88 ? 3.275 -3.423 4.929 1.00 97.62 88 ARG A O 1
ATOM 702 N N . LYS A 1 89 ? 5.316 -4.262 5.427 1.00 98.00 89 LYS A N 1
ATOM 703 C CA . LYS A 1 89 ? 4.917 -5.267 6.423 1.00 98.00 89 LYS A CA 1
ATOM 704 C C . LYS A 1 89 ? 3.920 -6.279 5.844 1.00 98.00 89 LYS A C 1
ATOM 706 O O . LYS A 1 89 ? 2.827 -6.484 6.371 1.00 98.00 89 LYS A O 1
ATOM 711 N N . TRP A 1 90 ? 4.265 -6.846 4.697 1.00 97.38 90 TRP A N 1
ATOM 712 C CA . TRP A 1 90 ? 3.550 -7.949 4.062 1.00 97.38 90 TRP A CA 1
ATOM 713 C C . TRP A 1 90 ? 4.359 -9.235 4.227 1.00 97.38 90 TRP A C 1
ATOM 715 O O . TRP A 1 90 ? 5.584 -9.196 4.346 1.00 97.38 90 TRP A O 1
ATOM 725 N N . ASP A 1 91 ? 3.676 -10.374 4.236 1.00 96.25 91 ASP A N 1
ATOM 726 C CA . ASP A 1 91 ? 4.328 -11.679 4.253 1.00 96.25 91 ASP A CA 1
ATOM 727 C C . ASP A 1 91 ? 4.948 -12.032 2.884 1.00 96.25 91 ASP A C 1
ATOM 729 O O . ASP A 1 91 ? 4.833 -11.296 1.901 1.00 96.25 91 ASP A O 1
ATOM 733 N N . SER A 1 92 ? 5.605 -13.192 2.796 1.00 94.50 92 SER A N 1
ATOM 734 C CA . SER A 1 92 ? 6.228 -13.667 1.551 1.00 94.50 92 SER A CA 1
ATOM 735 C C . SER A 1 92 ? 5.231 -13.952 0.421 1.00 94.50 92 SER A C 1
ATOM 737 O O . SER A 1 92 ? 5.627 -13.998 -0.741 1.00 94.50 92 SER A O 1
ATOM 739 N N . ARG A 1 93 ? 3.940 -14.107 0.738 1.00 94.62 93 ARG A N 1
ATOM 740 C CA . ARG A 1 93 ? 2.844 -14.260 -0.231 1.00 94.62 93 ARG A CA 1
ATOM 741 C C . ARG A 1 93 ? 2.317 -12.896 -0.695 1.00 94.62 93 ARG A C 1
ATOM 743 O O . ARG A 1 93 ? 1.385 -12.830 -1.498 1.00 94.62 93 ARG A O 1
ATOM 750 N N . GLY A 1 94 ? 2.895 -11.802 -0.194 1.00 95.44 94 GLY A N 1
ATOM 751 C CA . GLY A 1 94 ? 2.474 -10.433 -0.450 1.00 95.44 94 GLY A CA 1
ATOM 752 C C . GLY A 1 94 ? 1.131 -10.102 0.203 1.00 95.44 94 GLY A C 1
ATOM 753 O O . GLY A 1 94 ? 0.361 -9.323 -0.356 1.00 95.44 94 GLY A O 1
ATOM 754 N N . ILE A 1 95 ? 0.809 -10.723 1.336 1.00 96.75 95 ILE A N 1
ATOM 755 C CA . ILE A 1 95 ? -0.421 -10.489 2.095 1.00 96.75 95 ILE A CA 1
ATOM 756 C C . ILE A 1 95 ? -0.079 -9.571 3.274 1.00 96.75 95 ILE A C 1
ATOM 758 O O . ILE A 1 95 ? 0.883 -9.854 3.989 1.00 96.75 95 ILE A O 1
ATOM 762 N N . PRO A 1 96 ? -0.816 -8.466 3.495 1.00 97.81 96 PRO A N 1
ATOM 763 C CA . PRO A 1 96 ? -0.586 -7.617 4.660 1.00 97.81 96 PRO A CA 1
ATOM 764 C C . PRO A 1 96 ? -0.667 -8.417 5.962 1.00 97.81 96 PRO A C 1
ATOM 766 O O . PRO A 1 96 ? -1.626 -9.165 6.160 1.00 97.81 96 PRO A O 1
ATOM 769 N N . THR A 1 97 ? 0.326 -8.253 6.840 1.00 97.94 97 THR A N 1
ATOM 770 C CA . THR A 1 97 ? 0.359 -8.976 8.117 1.00 97.94 97 THR A CA 1
ATOM 771 C C . THR A 1 97 ? -0.763 -8.525 9.040 1.00 97.94 97 THR A C 1
ATOM 773 O O . THR A 1 97 ? -1.288 -7.409 8.931 1.00 97.94 97 THR A O 1
ATOM 776 N N . ARG A 1 98 ? -1.105 -9.377 10.006 1.00 97.88 98 ARG A N 1
ATOM 777 C CA . ARG A 1 98 ? -2.099 -9.063 11.032 1.00 97.88 98 ARG A CA 1
ATOM 778 C C . ARG A 1 98 ? -1.754 -7.775 11.781 1.00 97.88 98 ARG A C 1
ATOM 780 O O . ARG A 1 98 ? -2.612 -6.905 11.910 1.00 97.88 98 ARG A O 1
ATOM 787 N N . GLU A 1 99 ? -0.490 -7.626 12.184 1.00 97.81 99 GLU A N 1
ATOM 788 C CA . GLU A 1 99 ? 0.027 -6.427 12.860 1.00 97.81 99 GLU A CA 1
ATOM 789 C C . GLU A 1 99 ? -0.215 -5.162 12.022 1.00 97.81 99 GLU A C 1
ATOM 791 O O . GLU A 1 99 ? -0.718 -4.159 12.526 1.00 97.81 99 GLU A O 1
ATOM 796 N N . LYS A 1 100 ? 0.082 -5.203 10.716 1.00 98.06 100 LYS A N 1
ATOM 797 C CA . LYS A 1 100 ? -0.122 -4.050 9.829 1.00 98.06 100 LYS A CA 1
ATOM 798 C C . LYS A 1 100 ? -1.605 -3.710 9.666 1.00 98.06 100 LYS A C 1
ATOM 800 O O . LYS A 1 100 ? -1.971 -2.534 9.641 1.00 98.06 100 LYS A O 1
ATOM 805 N N . LEU A 1 101 ? -2.477 -4.711 9.567 1.00 98.19 101 LEU A N 1
ATOM 806 C CA . LEU A 1 101 ? -3.923 -4.487 9.482 1.00 98.19 101 LEU A CA 1
ATOM 807 C C . LEU A 1 101 ? -4.494 -3.892 10.779 1.00 98.19 101 LEU A C 1
ATOM 809 O O . LEU A 1 101 ? -5.406 -3.060 10.718 1.00 98.19 101 LEU A O 1
ATOM 813 N N . GLU A 1 102 ? -3.949 -4.278 11.933 1.00 98.06 102 GLU A N 1
ATOM 814 C CA . GLU A 1 102 ? -4.286 -3.705 13.237 1.00 98.06 102 GLU A CA 1
ATOM 815 C C . GLU A 1 102 ? -3.805 -2.250 13.351 1.00 98.06 102 GLU A C 1
ATOM 817 O O . GLU A 1 102 ? -4.602 -1.362 13.652 1.00 98.06 102 GLU A O 1
ATOM 822 N N . GLU A 1 103 ? -2.551 -1.970 12.981 1.00 97.62 103 GLU A N 1
ATOM 823 C CA . GLU A 1 103 ? -1.949 -0.625 12.949 1.00 97.62 103 GLU A CA 1
ATOM 824 C C . GLU A 1 103 ? -2.780 0.377 12.115 1.00 97.62 103 GLU A C 1
ATOM 826 O O . GLU A 1 103 ? -2.912 1.568 12.449 1.00 97.62 103 GLU A O 1
ATOM 831 N N . LEU A 1 104 ? -3.366 -0.117 11.019 1.00 98.06 104 LEU A N 1
ATOM 832 C CA . LEU A 1 104 ? -4.208 0.644 10.099 1.00 98.06 104 LEU A CA 1
ATOM 833 C C . LEU A 1 104 ? -5.686 0.697 10.516 1.00 98.06 104 LEU A C 1
ATOM 835 O O . LEU A 1 104 ? -6.443 1.468 9.918 1.00 98.06 104 LEU A O 1
ATOM 839 N N . GLY A 1 105 ? -6.101 -0.056 11.537 1.00 97.81 105 GLY A N 1
ATOM 840 C CA . GLY A 1 105 ? -7.477 -0.089 12.040 1.00 97.81 105 GLY A CA 1
ATOM 841 C C . GLY A 1 105 ? -8.466 -0.777 11.096 1.00 97.81 105 GLY A C 1
ATOM 842 O O . GLY A 1 105 ? -9.637 -0.409 11.062 1.00 97.81 105 GLY A O 1
ATOM 843 N N . ILE A 1 106 ? -7.996 -1.734 10.290 1.00 97.94 106 ILE A N 1
ATOM 844 C CA . ILE A 1 106 ? -8.816 -2.466 9.309 1.00 97.94 106 ILE A CA 1
ATOM 845 C C . ILE A 1 106 ? -8.853 -3.978 9.554 1.00 97.94 106 ILE A C 1
ATOM 847 O O . ILE A 1 106 ? -9.546 -4.676 8.821 1.00 97.94 106 ILE A O 1
ATOM 851 N N . LEU A 1 107 ? -8.172 -4.492 10.585 1.00 97.75 107 LEU A N 1
ATOM 852 C CA . LEU A 1 107 ? -8.126 -5.927 10.891 1.00 97.75 107 LEU A CA 1
ATOM 853 C C . LEU A 1 107 ? -9.519 -6.558 11.033 1.00 97.75 107 LEU A C 1
ATOM 855 O O . LEU A 1 107 ? -9.832 -7.501 10.314 1.00 97.75 107 LEU A O 1
ATOM 859 N N . SER A 1 108 ? -10.380 -5.996 11.884 1.00 97.12 108 SER A N 1
ATOM 860 C CA . SER A 1 108 ? -11.727 -6.537 12.133 1.00 97.12 108 SER A CA 1
ATOM 861 C C . SER A 1 108 ? -12.601 -6.562 10.875 1.00 97.12 108 SER A C 1
ATOM 863 O O . SER A 1 108 ? -13.384 -7.488 10.666 1.00 97.12 108 SER A O 1
ATOM 865 N N . LEU A 1 109 ? -12.448 -5.563 9.999 1.00 96.44 109 LEU A N 1
ATOM 866 C CA . LEU A 1 109 ? -13.112 -5.530 8.700 1.00 96.44 109 LEU A CA 1
ATOM 867 C C . LEU A 1 109 ? -12.640 -6.689 7.816 1.00 96.44 109 LEU A C 1
ATOM 869 O O . LEU A 1 109 ? -13.471 -7.329 7.173 1.00 96.44 109 LEU A O 1
ATOM 873 N N . VAL A 1 110 ? -11.331 -6.942 7.773 1.00 96.50 110 VAL A N 1
ATOM 874 C CA . VAL A 1 110 ? -10.734 -8.003 6.954 1.00 96.50 110 VAL A CA 1
ATOM 875 C C . VAL A 1 110 ? -11.119 -9.384 7.479 1.00 96.50 110 VAL A C 1
ATOM 877 O O . VAL A 1 110 ? -11.623 -10.189 6.702 1.00 96.50 110 VAL A O 1
ATOM 880 N N . GLU A 1 111 ? -10.976 -9.638 8.781 1.00 96.00 111 GLU A N 1
ATOM 881 C CA . GLU A 1 111 ? -11.367 -10.906 9.418 1.00 96.00 111 GLU A CA 1
ATOM 882 C C . GLU A 1 111 ? -12.852 -11.216 9.170 1.00 96.00 111 GLU A C 1
ATOM 884 O O . GLU A 1 111 ? -13.204 -12.328 8.769 1.00 96.00 111 GLU A O 1
ATOM 889 N N . ARG A 1 112 ? -13.728 -10.208 9.299 1.00 96.56 112 ARG A N 1
ATOM 890 C CA . ARG A 1 112 ? -15.151 -10.351 8.969 1.00 96.56 112 ARG A CA 1
ATOM 891 C C . ARG A 1 112 ? -15.366 -10.747 7.506 1.00 96.56 112 ARG A C 1
ATOM 893 O O . ARG A 1 112 ? -16.161 -11.640 7.240 1.00 96.56 112 ARG A O 1
ATOM 900 N N . ARG A 1 113 ? -14.673 -10.106 6.557 1.00 95.75 113 ARG A N 1
ATOM 901 C CA . ARG A 1 113 ? -14.816 -10.421 5.123 1.00 95.75 113 ARG A CA 1
ATOM 902 C C . ARG A 1 113 ? -14.298 -11.810 4.767 1.00 95.75 113 ARG A C 1
ATOM 904 O O . ARG A 1 113 ? -14.930 -12.474 3.957 1.00 95.75 113 ARG A O 1
ATOM 911 N N . ILE A 1 114 ? -13.194 -12.248 5.369 1.00 95.25 114 ILE A N 1
ATOM 912 C CA . ILE A 1 114 ? -12.668 -13.611 5.193 1.00 95.25 114 ILE A CA 1
ATOM 913 C C . ILE A 1 114 ? -13.728 -14.637 5.619 1.00 95.25 114 ILE A C 1
ATOM 915 O O . ILE A 1 114 ? -14.033 -15.552 4.857 1.00 95.25 114 ILE A O 1
ATOM 919 N N . SER A 1 115 ? -14.337 -14.426 6.791 1.00 94.25 115 SER A N 1
ATOM 920 C CA . SER A 1 115 ? -15.399 -15.284 7.329 1.00 94.25 115 SER A CA 1
ATOM 921 C C . SER A 1 115 ? -16.658 -15.291 6.450 1.00 94.25 115 SER A C 1
ATOM 923 O O . SER A 1 115 ? -17.134 -16.355 6.067 1.00 94.25 115 SER A O 1
ATOM 925 N N . GLU A 1 116 ? -17.159 -14.115 6.051 1.00 95.50 116 GLU A N 1
ATOM 926 C CA . GLU A 1 116 ? -18.353 -13.980 5.195 1.00 95.50 116 GLU A CA 1
ATOM 927 C C . GLU A 1 116 ? -18.194 -14.653 3.824 1.00 95.50 116 GLU A C 1
ATOM 929 O O . GLU A 1 116 ? -19.168 -15.150 3.264 1.00 95.50 116 GLU A O 1
ATOM 934 N N . LEU A 1 117 ? -16.978 -14.652 3.274 1.00 93.62 117 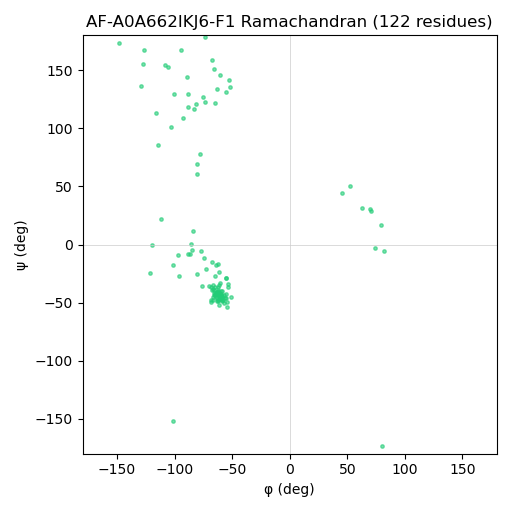LEU A N 1
ATOM 935 C CA . LEU A 1 117 ? -16.680 -15.246 1.971 1.00 93.62 117 LEU A CA 1
ATOM 936 C C . LEU A 1 117 ? -16.310 -16.735 2.057 1.00 93.62 117 LEU A C 1
ATOM 938 O O . LEU A 1 117 ? -16.165 -17.369 1.015 1.00 93.62 117 LEU A O 1
ATOM 942 N N . GLY A 1 118 ? -16.138 -17.291 3.262 1.00 91.25 118 GLY A N 1
ATOM 943 C CA . 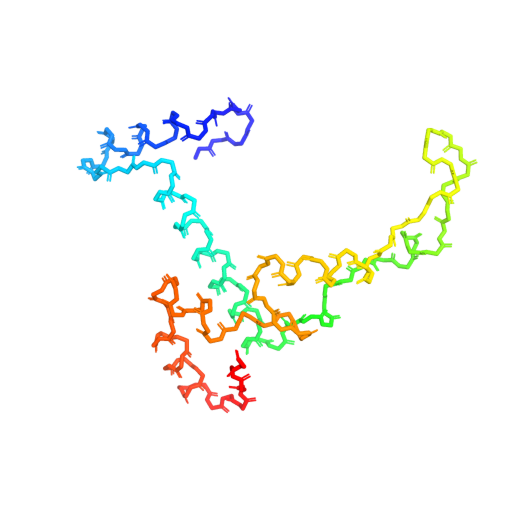GLY A 1 118 ? -15.711 -18.679 3.453 1.00 91.25 118 GLY A CA 1
ATOM 944 C C . GLY A 1 118 ? -14.318 -18.970 2.885 1.00 91.25 118 GLY A C 1
ATOM 945 O O . GLY A 1 118 ? -14.070 -20.074 2.406 1.00 91.25 118 GLY A O 1
ATOM 946 N N . ILE A 1 119 ? -13.421 -17.978 2.884 1.00 90.94 119 ILE A N 1
ATOM 947 C CA . ILE A 1 119 ? -12.068 -18.120 2.332 1.00 90.94 119 ILE A CA 1
ATOM 948 C C . ILE A 1 119 ? -11.129 -18.637 3.425 1.00 90.94 119 ILE A C 1
ATOM 950 O O . ILE A 1 119 ? -11.027 -18.047 4.498 1.00 90.94 119 ILE A O 1
ATOM 954 N N . GLU A 1 120 ? -10.368 -19.688 3.128 1.00 85.62 120 GLU A N 1
ATOM 955 C CA . GLU A 1 120 ? -9.280 -20.159 3.991 1.00 85.62 120 GLU A CA 1
ATOM 956 C C . GLU A 1 120 ? -8.036 -19.270 3.817 1.00 85.62 120 GLU A C 1
ATOM 958 O O . GLU A 1 120 ? -7.083 -19.610 3.116 1.00 85.62 120 GLU A O 1
ATOM 963 N N . LEU A 1 121 ? -8.056 -18.082 4.433 1.00 85.75 121 LEU A N 1
ATOM 964 C CA . LEU A 1 121 ? -6.925 -17.154 4.444 1.00 85.75 121 LEU A CA 1
ATOM 965 C C . LEU A 1 121 ? -6.394 -16.942 5.865 1.00 85.75 121 LEU A C 1
ATOM 967 O O . LEU A 1 121 ? -7.034 -16.296 6.692 1.00 85.75 121 LEU A O 1
ATOM 971 N N . THR A 1 122 ? -5.170 -17.409 6.114 1.00 83.75 122 THR A N 1
ATOM 972 C CA . THR A 1 122 ? -4.457 -17.162 7.375 1.00 83.75 122 THR A CA 1
ATOM 973 C C . THR A 1 122 ? -3.653 -15.868 7.297 1.00 83.75 122 THR A C 1
ATOM 975 O O . THR A 1 122 ? -2.724 -15.762 6.489 1.00 83.75 122 THR A O 1
ATOM 978 N N . LEU A 1 123 ? -3.989 -14.912 8.165 1.00 87.62 123 LEU A N 1
ATOM 979 C CA . LEU A 1 123 ? -3.213 -13.694 8.395 1.00 87.62 123 LEU A CA 1
ATOM 980 C C . LEU A 1 123 ? -2.080 -14.006 9.379 1.00 87.62 123 LEU A C 1
ATOM 982 O O . LEU A 1 123 ? -2.341 -14.386 10.520 1.00 87.62 123 LEU A O 1
ATOM 986 N N . THR A 1 124 ? -0.842 -13.877 8.912 1.00 81.62 124 THR A N 1
ATOM 987 C CA . THR A 1 124 ? 0.387 -14.028 9.710 1.00 81.62 124 THR A CA 1
ATOM 988 C C . THR A 1 124 ? 0.743 -12.747 10.440 1.00 81.62 124 THR A C 1
ATOM 990 O O . THR A 1 124 ? 0.512 -11.662 9.852 1.00 81.62 124 THR A O 1
#

Radius of gyration: 18.78 Å; Cα contacts (8 Å, |Δi|>4): 101; chains: 1; bounding box: 42×44×39 Å

Foldseek 3Di:
DDPVVVDDLQVVQVVCCVVPVDRDGSVRVVLVVLLVVLVVQLVCVLVVHWPVNQDDDVCQAPPADCDDPRGPDHDPSVVVVVVVCVVSCHDPRRHHALVSCVVSVNNVVSVVVCVVSVHPDDHD

Mean predicted aligned error: 3.74 Å

Nearest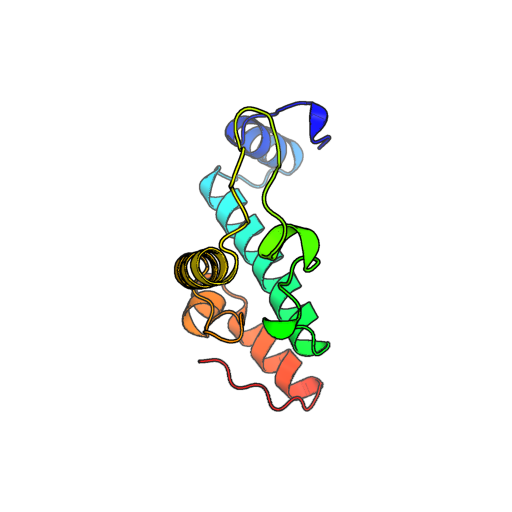 PDB structures (foldseek):
  1aor-assembly1_B  TM=9.433E-01  e=3.864E-06  Pyrococcus furiosus
  8c0z-assembly1_A  TM=9.044E-01  e=6.071E-05  Aromatoleum aromaticum
  4z3w-assembly1_C  TM=8.102E-01  e=1.942E-04  Geobacter metallireducens GS-15
  1b4n-assembly1_D  TM=8.211E-01  e=4.048E-04  Pyrococcus furiosus
  6x6u-assembly1_C  TM=7.510E-01  e=3.244E-03  Pyrococcus furiosus COM1

pLDDT: mean 95.56, std 3.2, range [81.62, 98.56]